Protein AF-A0A3D4P7R8-F1 (afdb_monomer_lite)

Sequence (51 aa):
MQLKKHTRQAFTLIELLVVIAIIAILVALLLPAVQQAREAARRSSCKNNLK

pLDDT: mean 76.02, std 14.25, range [46.81, 95.81]

Secondary structure (DSSP, 8-state):
------------HHHHHHHHHHHHHHHHHHHHHHHHHHHHHHHHHHHTT--

Structure (mmCIF, N/CA/C/O backbone):
data_AF-A0A3D4P7R8-F1
#
_entry.id   AF-A0A3D4P7R8-F1
#
loop_
_atom_site.group_PDB
_atom_site.id
_atom_site.type_symbol
_atom_site.label_atom_id
_atom_site.label_alt_id
_atom_site.l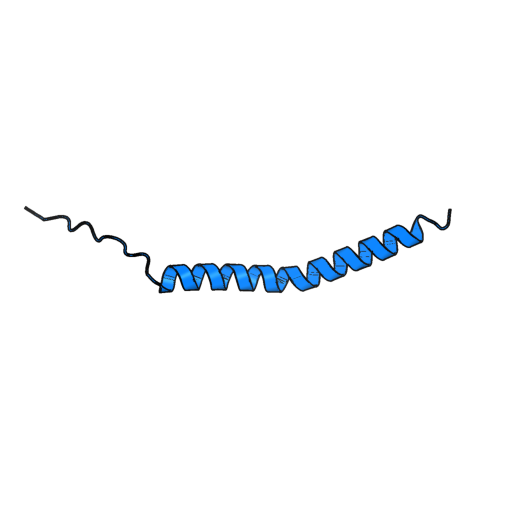abel_comp_id
_atom_site.label_asym_id
_atom_site.label_entity_id
_atom_site.label_seq_id
_atom_site.pdbx_PDB_ins_code
_atom_site.Cartn_x
_atom_site.Cartn_y
_atom_site.Cartn_z
_atom_site.occupancy
_atom_site.B_iso_or_equiv
_atom_site.auth_seq_id
_atom_site.auth_comp_id
_atom_site.auth_asym_id
_atom_site.auth_atom_id
_atom_site.pdbx_PDB_model_num
ATOM 1 N N . MET A 1 1 ? -44.167 -3.804 16.305 1.00 46.81 1 MET A N 1
ATOM 2 C CA . MET A 1 1 ? -43.669 -2.623 15.566 1.00 46.81 1 MET A CA 1
ATOM 3 C C . MET A 1 1 ? -42.156 -2.552 15.763 1.00 46.81 1 MET A C 1
ATOM 5 O O . MET A 1 1 ? -41.695 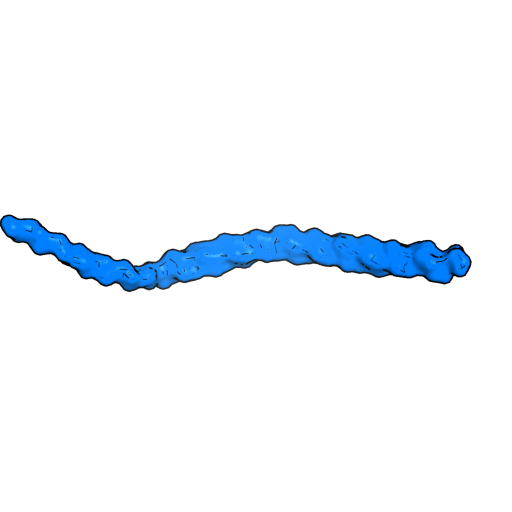-2.022 16.763 1.00 46.81 1 MET A O 1
ATOM 9 N N . GLN A 1 2 ? -41.384 -3.222 14.900 1.00 47.88 2 GLN A N 1
ATOM 10 C CA . GLN A 1 2 ? -39.922 -3.264 15.020 1.00 47.88 2 GLN A CA 1
ATOM 11 C C . GLN A 1 2 ? -39.333 -1.990 14.408 1.00 47.88 2 GLN A C 1
ATOM 13 O O . GLN A 1 2 ? -39.350 -1.819 13.189 1.00 47.88 2 GLN A O 1
ATOM 18 N N . LEU A 1 3 ? -38.844 -1.079 15.253 1.00 58.78 3 LEU A N 1
ATOM 19 C CA . LEU A 1 3 ? -38.097 0.092 14.804 1.00 58.78 3 LEU A CA 1
ATOM 20 C C . LEU A 1 3 ? -36.768 -0.380 14.212 1.00 58.78 3 LEU A C 1
ATOM 22 O O . LEU A 1 3 ? -35.817 -0.697 14.926 1.00 58.78 3 LEU A O 1
ATOM 26 N N . LYS A 1 4 ? -36.720 -0.411 12.882 1.00 59.62 4 LYS A N 1
ATOM 27 C CA . LYS A 1 4 ? -35.513 -0.565 12.078 1.00 59.62 4 LYS A CA 1
ATOM 28 C C . LYS A 1 4 ? -34.608 0.632 12.383 1.00 59.62 4 LYS A C 1
ATOM 30 O O . LYS A 1 4 ? -34.742 1.694 11.781 1.00 59.62 4 LYS A O 1
ATOM 35 N N . LYS A 1 5 ? -33.742 0.497 13.393 1.00 60.12 5 LYS A N 1
ATOM 36 C CA . LYS A 1 5 ? -32.697 1.480 13.685 1.00 60.12 5 LYS A CA 1
ATOM 37 C C . LYS A 1 5 ? -31.834 1.561 12.434 1.00 60.12 5 LYS A C 1
ATOM 39 O O . LYS A 1 5 ? -31.101 0.626 12.133 1.00 60.12 5 LYS A O 1
ATOM 44 N N . HIS A 1 6 ? -31.953 2.663 11.699 1.00 60.72 6 HIS A N 1
ATOM 45 C CA . HIS A 1 6 ? -30.941 3.067 10.737 1.00 60.72 6 HIS A CA 1
ATOM 46 C C . HIS A 1 6 ? -29.647 3.237 11.528 1.00 60.72 6 HIS A C 1
ATOM 48 O O . HIS A 1 6 ? -29.389 4.290 12.112 1.00 60.72 6 HIS A O 1
ATOM 54 N N . THR A 1 7 ? -28.861 2.166 11.599 1.00 62.81 7 THR A N 1
ATOM 55 C CA . THR A 1 7 ? -27.450 2.227 11.936 1.00 62.81 7 THR A CA 1
ATOM 56 C C . THR A 1 7 ? -26.851 3.162 10.907 1.00 62.81 7 THR A C 1
ATOM 58 O O . THR A 1 7 ? -26.608 2.774 9.765 1.00 62.81 7 THR A O 1
ATOM 61 N N . ARG A 1 8 ? -26.707 4.435 11.283 1.00 61.94 8 ARG A N 1
ATOM 62 C CA . ARG A 1 8 ? -25.766 5.341 10.641 1.00 61.94 8 ARG A CA 1
ATOM 63 C C . ARG A 1 8 ? -24.460 4.557 10.642 1.00 61.94 8 ARG A C 1
ATOM 65 O O . ARG A 1 8 ? -23.875 4.364 11.705 1.00 61.94 8 ARG A O 1
ATOM 72 N N . GLN A 1 9 ? -24.094 4.003 9.490 1.00 62.81 9 GLN A N 1
ATOM 73 C CA . GLN A 1 9 ? -22.790 3.408 9.259 1.00 62.81 9 GLN A CA 1
ATOM 74 C C . GLN A 1 9 ? -21.819 4.581 9.333 1.00 62.81 9 GLN A C 1
ATOM 76 O O . GLN A 1 9 ? -21.490 5.203 8.328 1.00 62.81 9 GLN A O 1
ATOM 81 N N . ALA A 1 10 ? -21.476 4.992 10.553 1.00 62.31 10 ALA A N 1
ATOM 82 C CA . ALA A 1 10 ? -20.286 5.777 10.767 1.00 62.31 10 ALA A CA 1
ATOM 83 C C . ALA A 1 10 ? -19.178 4.877 10.238 1.00 62.31 10 ALA A C 1
ATOM 85 O O . ALA A 1 10 ? -18.928 3.821 10.820 1.00 62.31 10 ALA A O 1
ATOM 86 N N . PHE A 1 11 ? -18.653 5.242 9.067 1.00 64.38 11 PHE A N 1
ATOM 87 C CA . PHE A 1 11 ? -17.540 4.570 8.420 1.00 64.38 11 PHE A CA 1
ATOM 88 C C . PHE A 1 11 ? -16.519 4.307 9.514 1.00 64.38 11 PHE A C 1
ATOM 90 O O . PHE A 1 11 ? -16.055 5.249 10.170 1.00 64.38 11 PHE A O 1
ATOM 97 N N . THR A 1 12 ? -16.286 3.036 9.828 1.00 81.50 12 THR A N 1
ATOM 98 C CA . THR A 1 12 ? -15.385 2.752 10.936 1.00 81.50 12 THR A CA 1
ATOM 99 C C . THR A 1 12 ? -14.023 3.285 10.507 1.00 81.50 12 THR A C 1
ATOM 101 O O . THR A 1 12 ? -13.607 3.084 9.367 1.00 81.50 12 THR A O 1
ATOM 104 N N . LEU A 1 13 ? -13.315 4.002 11.384 1.00 86.25 13 LEU A N 1
ATOM 105 C CA . LEU A 1 13 ? -11.929 4.409 11.102 1.00 86.25 13 LEU A CA 1
ATOM 106 C C . LEU A 1 13 ? -11.106 3.200 10.617 1.00 86.25 13 LEU A C 1
ATOM 108 O O . LEU A 1 13 ? -10.239 3.332 9.765 1.00 86.25 13 LEU A O 1
ATOM 112 N N . ILE A 1 14 ? -11.471 2.012 11.104 1.00 88.00 14 ILE A N 1
ATOM 113 C CA . ILE A 1 14 ? -10.976 0.704 10.688 1.00 88.00 14 ILE A CA 1
ATOM 114 C C . ILE A 1 14 ? -11.174 0.449 9.185 1.00 88.00 14 ILE A C 1
ATOM 116 O O . ILE A 1 14 ? -10.204 0.096 8.527 1.00 88.00 14 ILE A O 1
ATOM 120 N N . GLU A 1 15 ? -12.364 0.645 8.611 1.00 87.25 15 GLU A N 1
ATOM 121 C CA . GLU A 1 15 ? -12.585 0.474 7.163 1.00 87.25 15 GLU A CA 1
ATOM 122 C C . GLU A 1 15 ? -11.675 1.386 6.331 1.00 87.25 15 GLU A C 1
ATOM 124 O O . GLU A 1 15 ? -11.055 0.932 5.370 1.00 87.25 15 GLU A O 1
ATOM 129 N N . LEU A 1 16 ? -11.533 2.654 6.731 1.00 90.44 16 LEU A N 1
ATOM 130 C CA . LEU A 1 16 ? -10.643 3.616 6.064 1.00 90.44 16 LEU A CA 1
ATOM 131 C C . LEU A 1 16 ? -9.179 3.157 6.132 1.00 90.44 16 LEU A C 1
ATOM 133 O O . LEU A 1 16 ? -8.468 3.183 5.126 1.00 90.44 16 LEU A O 1
ATOM 137 N N . LEU A 1 17 ? -8.743 2.684 7.301 1.00 93.62 17 LEU A N 1
ATOM 138 C CA . LEU A 1 17 ? -7.395 2.156 7.508 1.00 93.62 17 LEU A CA 1
ATOM 139 C C . LEU A 1 17 ? -7.133 0.889 6.684 1.00 93.62 17 LEU A C 1
ATOM 141 O O . LEU A 1 17 ? -6.060 0.761 6.093 1.00 93.62 17 LEU A O 1
ATOM 145 N N . VAL A 1 18 ? -8.105 -0.023 6.598 1.00 94.12 18 VAL A N 1
ATOM 146 C CA . VAL A 1 18 ? -7.991 -1.260 5.809 1.00 94.12 18 VAL A CA 1
ATOM 147 C C . VAL A 1 18 ? -7.826 -0.945 4.324 1.00 94.12 18 VAL A C 1
ATOM 149 O O . VAL A 1 18 ? -6.954 -1.524 3.675 1.00 94.12 18 VAL A O 1
ATOM 152 N N . VAL A 1 19 ? -8.596 0.002 3.783 1.00 94.69 19 VAL A N 1
ATOM 153 C CA . VAL A 1 19 ? -8.471 0.397 2.370 1.00 94.69 19 VAL A CA 1
ATOM 154 C C . VAL A 1 19 ? -7.083 0.970 2.079 1.00 94.69 19 VAL A C 1
ATOM 156 O O . VAL A 1 19 ? -6.443 0.558 1.110 1.00 94.69 19 VAL A O 1
ATOM 159 N N . ILE A 1 20 ? -6.581 1.870 2.931 1.00 95.81 20 ILE A N 1
ATOM 160 C CA . ILE A 1 20 ? -5.241 2.454 2.763 1.00 95.81 20 ILE A CA 1
ATOM 161 C C . ILE A 1 20 ? -4.161 1.365 2.834 1.00 95.81 20 ILE A C 1
ATOM 163 O O . ILE A 1 20 ? -3.242 1.366 2.013 1.00 95.81 20 ILE A O 1
ATOM 167 N N . ALA A 1 21 ? -4.288 0.405 3.755 1.00 95.69 21 ALA A N 1
ATOM 168 C CA . ALA A 1 21 ? -3.354 -0.711 3.880 1.00 95.69 21 ALA A CA 1
ATOM 169 C C . ALA A 1 21 ? -3.314 -1.581 2.612 1.00 95.69 21 ALA A C 1
ATOM 171 O O . ALA A 1 21 ? -2.231 -1.894 2.117 1.00 95.69 21 ALA A O 1
ATOM 172 N N . ILE A 1 22 ? -4.476 -1.921 2.044 1.00 95.75 22 ILE A N 1
ATOM 173 C CA . ILE A 1 22 ? -4.557 -2.711 0.806 1.00 95.75 22 ILE A CA 1
ATOM 174 C C . ILE A 1 22 ? -3.894 -1.960 -0.357 1.00 95.75 22 ILE A C 1
ATOM 176 O O . ILE A 1 22 ? -3.067 -2.536 -1.064 1.00 95.75 22 ILE A O 1
ATOM 180 N N . ILE A 1 23 ? -4.200 -0.669 -0.533 1.00 95.19 23 ILE A N 1
ATOM 181 C CA . ILE A 1 23 ? -3.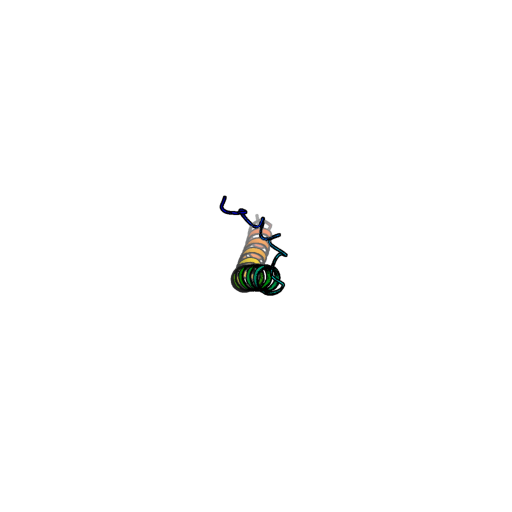605 0.155 -1.599 1.00 95.19 23 ILE A CA 1
ATOM 182 C C . ILE A 1 23 ? -2.078 0.220 -1.448 1.00 95.19 23 ILE A C 1
ATOM 184 O O . ILE A 1 23 ? -1.358 0.042 -2.432 1.00 95.19 23 ILE A O 1
ATOM 188 N N . ALA A 1 24 ? -1.570 0.425 -0.230 1.00 95.38 24 ALA A N 1
ATOM 189 C CA . ALA A 1 24 ? -0.135 0.500 0.033 1.00 95.38 24 ALA A CA 1
ATOM 190 C C . ALA A 1 24 ? 0.596 -0.807 -0.316 1.00 95.38 24 ALA A C 1
ATOM 192 O O . ALA A 1 24 ? 1.660 -0.759 -0.932 1.00 95.38 24 ALA A O 1
ATOM 193 N N . ILE A 1 25 ? 0.013 -1.967 0.012 1.00 94.50 25 ILE A N 1
ATOM 194 C CA . ILE A 1 25 ? 0.576 -3.282 -0.333 1.00 94.50 25 ILE A CA 1
ATOM 195 C C . ILE A 1 25 ? 0.652 -3.454 -1.853 1.00 94.50 25 ILE A C 1
ATOM 197 O O . ILE A 1 25 ? 1.695 -3.841 -2.380 1.00 94.50 25 ILE A O 1
ATOM 201 N N . LEU A 1 26 ? -0.425 -3.124 -2.571 1.00 94.56 26 LEU A N 1
ATOM 202 C CA . LEU A 1 26 ? -0.456 -3.227 -4.032 1.00 94.56 26 LEU A CA 1
ATOM 203 C C . LEU A 1 26 ? 0.601 -2.325 -4.684 1.00 94.56 26 LEU A C 1
ATOM 205 O O . LEU A 1 26 ? 1.338 -2.770 -5.563 1.00 94.56 26 LEU A O 1
ATOM 209 N N . VAL A 1 27 ? 0.731 -1.077 -4.226 1.00 92.12 27 VAL A N 1
ATOM 210 C CA . VAL A 1 27 ? 1.739 -0.136 -4.744 1.00 92.12 27 VAL A CA 1
ATOM 211 C C . VAL A 1 27 ? 3.163 -0.577 -4.395 1.00 92.12 27 VAL A C 1
ATOM 213 O O . VAL A 1 27 ? 4.050 -0.465 -5.241 1.00 92.12 27 VAL A O 1
ATOM 216 N N . ALA A 1 28 ? 3.397 -1.125 -3.200 1.00 91.19 28 ALA A N 1
ATOM 217 C CA . ALA A 1 28 ? 4.711 -1.627 -2.793 1.00 91.19 28 ALA A CA 1
ATOM 218 C C . ALA A 1 28 ? 5.225 -2.744 -3.716 1.00 91.19 28 ALA A C 1
ATOM 220 O O . ALA A 1 28 ? 6.421 -2.799 -4.001 1.00 91.19 28 ALA A O 1
ATOM 221 N N . LEU A 1 29 ? 4.329 -3.585 -4.243 1.00 88.44 29 LEU A N 1
ATOM 222 C CA . LEU A 1 29 ? 4.667 -4.606 -5.241 1.00 88.44 29 LEU A CA 1
ATOM 223 C C . LEU A 1 29 ? 4.901 -4.015 -6.644 1.00 88.44 29 LEU A C 1
ATOM 225 O O . LEU A 1 29 ? 5.672 -4.568 -7.428 1.00 88.44 29 LEU A O 1
ATOM 229 N N . LEU A 1 30 ? 4.274 -2.880 -6.965 1.00 83.56 30 LEU A N 1
ATOM 230 C CA . LEU A 1 30 ? 4.394 -2.211 -8.267 1.00 83.56 30 LEU A CA 1
ATOM 231 C C . LEU A 1 30 ? 5.653 -1.338 -8.387 1.00 83.56 30 LEU A C 1
ATOM 233 O O . LEU A 1 30 ? 6.234 -1.260 -9.469 1.00 83.56 30 LEU A O 1
ATOM 237 N N . LEU A 1 31 ? 6.116 -0.709 -7.303 1.00 80.94 31 LEU A N 1
ATOM 238 C CA . LEU A 1 31 ? 7.341 0.108 -7.284 1.00 80.94 31 LEU A CA 1
ATOM 239 C C . LEU A 1 31 ? 8.585 -0.589 -7.887 1.00 80.94 31 LEU A C 1
ATOM 241 O O . LEU A 1 31 ? 9.228 0.016 -8.753 1.00 80.94 31 LEU A O 1
ATOM 245 N N . PRO A 1 32 ? 8.934 -1.840 -7.520 1.00 78.50 32 PRO A N 1
ATOM 246 C CA . PRO A 1 32 ? 10.063 -2.541 -8.137 1.00 78.50 32 PRO A CA 1
ATOM 247 C C . PRO A 1 32 ? 9.817 -2.887 -9.614 1.00 78.50 32 PRO A C 1
ATOM 249 O O . PRO A 1 32 ? 10.763 -2.944 -10.401 1.00 78.50 32 PRO A O 1
ATOM 252 N N . ALA A 1 33 ? 8.563 -3.091 -10.025 1.00 80.31 33 ALA A N 1
ATOM 253 C CA . ALA A 1 33 ? 8.219 -3.355 -11.422 1.00 80.31 33 ALA A CA 1
ATOM 254 C C . ALA A 1 33 ? 8.368 -2.095 -12.297 1.00 80.31 33 ALA A C 1
ATOM 256 O O . ALA A 1 33 ? 8.878 -2.165 -13.417 1.00 80.31 33 ALA A O 1
ATOM 257 N N . VAL A 1 34 ? 8.004 -0.921 -11.770 1.00 79.25 34 VAL A N 1
ATOM 258 C CA . VAL A 1 34 ? 8.161 0.371 -12.463 1.00 79.25 34 VAL A CA 1
ATOM 259 C C . VAL A 1 34 ? 9.637 0.708 -12.705 1.00 79.25 34 VAL A C 1
ATOM 261 O O . VAL A 1 34 ? 9.984 1.223 -13.769 1.00 79.25 34 VAL A O 1
ATOM 264 N N . GLN A 1 35 ? 10.521 0.383 -11.759 1.00 75.56 35 GLN A N 1
ATOM 265 C CA . GLN A 1 35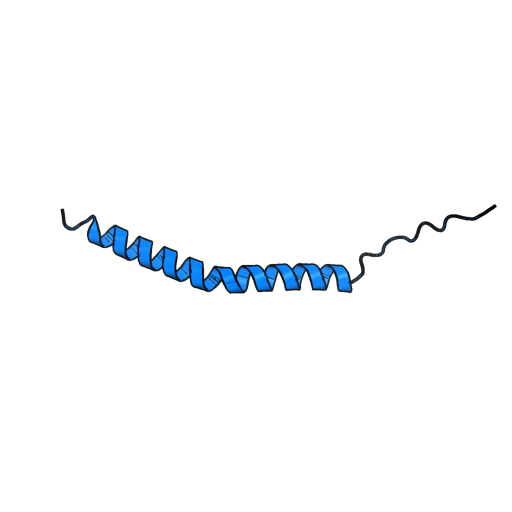 ? 11.971 0.578 -11.901 1.00 75.56 35 GLN A CA 1
ATOM 266 C C . GLN A 1 35 ? 12.535 -0.243 -13.070 1.00 75.56 35 GLN A C 1
ATOM 268 O O . GLN A 1 35 ? 13.202 0.307 -13.949 1.00 75.56 35 GLN A O 1
ATOM 273 N N . GLN A 1 36 ? 12.176 -1.528 -13.138 1.00 76.81 36 GLN A N 1
ATOM 274 C CA . GLN A 1 36 ? 12.592 -2.427 -14.219 1.00 76.81 36 GLN A CA 1
ATOM 275 C C . GLN A 1 36 ? 12.084 -1.955 -15.585 1.00 76.81 36 GLN A C 1
ATOM 277 O O . GLN A 1 36 ? 12.842 -1.936 -16.556 1.00 76.81 36 GLN A O 1
ATOM 282 N N . ALA A 1 37 ? 10.830 -1.503 -15.666 1.00 76.69 37 ALA A N 1
ATOM 283 C CA . ALA A 1 37 ? 10.273 -0.952 -16.899 1.00 76.69 37 ALA A CA 1
ATOM 284 C C . ALA A 1 37 ? 11.008 0.325 -17.346 1.00 76.69 37 ALA A C 1
ATOM 286 O O . ALA A 1 37 ? 11.285 0.504 -18.535 1.00 76.69 37 ALA A O 1
ATOM 287 N N . ARG A 1 38 ? 11.378 1.201 -16.404 1.00 79.75 38 ARG A N 1
ATOM 288 C CA . ARG A 1 38 ? 12.109 2.442 -16.697 1.00 79.75 38 ARG A CA 1
ATOM 289 C C . ARG A 1 38 ? 13.541 2.173 -17.157 1.00 79.75 38 ARG A C 1
ATOM 291 O O . ARG A 1 38 ? 14.012 2.816 -18.096 1.00 79.75 38 ARG A O 1
ATOM 298 N N . GLU A 1 39 ? 14.228 1.218 -16.535 1.00 79.06 39 GLU A N 1
ATOM 299 C CA . GLU A 1 39 ? 15.558 0.780 -16.971 1.00 79.06 39 GLU A CA 1
ATOM 300 C C . GLU A 1 39 ? 15.517 0.095 -18.338 1.00 79.06 39 GLU A C 1
ATOM 302 O O . GLU A 1 39 ? 16.358 0.389 -19.191 1.00 79.06 39 GLU A O 1
ATOM 307 N N . ALA A 1 40 ? 14.512 -0.746 -18.591 1.00 75.69 40 ALA A N 1
ATOM 308 C CA . ALA A 1 40 ? 14.288 -1.351 -19.898 1.00 75.69 40 ALA A CA 1
ATOM 309 C C . ALA A 1 40 ? 14.012 -0.286 -20.971 1.00 75.69 40 ALA A C 1
ATOM 311 O O . ALA A 1 40 ? 14.620 -0.330 -22.036 1.00 75.69 40 ALA A O 1
ATOM 312 N N . ALA A 1 41 ? 13.187 0.726 -20.683 1.00 72.56 41 ALA A N 1
ATOM 313 C CA . ALA A 1 41 ? 12.935 1.839 -21.600 1.00 72.56 41 ALA A CA 1
ATOM 314 C C . ALA A 1 41 ? 14.207 2.653 -21.897 1.00 72.56 41 ALA A C 1
ATOM 316 O O . ALA A 1 41 ? 14.462 3.015 -23.047 1.00 72.56 41 ALA A O 1
ATOM 317 N N . ARG A 1 42 ? 15.049 2.900 -20.884 1.00 73.94 42 ARG A N 1
ATOM 318 C CA . ARG A 1 42 ? 16.322 3.620 -21.055 1.00 73.94 42 ARG A CA 1
ATOM 319 C C . ARG A 1 42 ? 17.323 2.814 -21.892 1.00 73.94 42 ARG A C 1
ATOM 321 O O . ARG A 1 42 ? 17.950 3.379 -22.786 1.00 73.94 42 ARG A O 1
ATOM 328 N N . ARG A 1 43 ? 17.416 1.495 -21.675 1.00 69.50 43 ARG A N 1
ATOM 329 C CA . ARG A 1 43 ? 18.218 0.583 -22.515 1.00 69.50 43 ARG A CA 1
ATOM 330 C C . ARG A 1 43 ? 17.696 0.519 -23.954 1.00 69.50 43 ARG A C 1
ATOM 332 O O . ARG A 1 43 ? 18.490 0.605 -24.888 1.00 69.50 43 ARG A O 1
ATOM 339 N N . SER A 1 44 ? 16.380 0.426 -24.138 1.00 65.50 44 SER A N 1
ATOM 340 C CA . SER A 1 44 ? 15.738 0.420 -25.459 1.00 65.50 44 SER A CA 1
ATOM 341 C C . SER A 1 44 ? 15.955 1.731 -26.223 1.00 65.50 44 SER A C 1
ATOM 343 O O . SER A 1 44 ? 16.201 1.689 -27.425 1.00 65.50 44 SER A O 1
ATOM 345 N N . SER A 1 45 ? 15.943 2.882 -25.539 1.00 64.44 45 SER A N 1
ATOM 346 C CA . SER A 1 45 ? 16.230 4.191 -26.147 1.00 64.44 45 SER A CA 1
ATOM 347 C C . SER A 1 45 ? 17.684 4.306 -26.635 1.00 64.44 45 SER A C 1
ATOM 349 O O . SER A 1 45 ? 17.927 4.716 -27.771 1.00 64.44 45 SER A O 1
ATOM 351 N N . CYS A 1 46 ? 18.665 3.865 -25.834 1.00 64.75 46 CYS A N 1
ATOM 352 C CA . CYS A 1 46 ? 20.076 3.890 -26.243 1.00 64.75 46 CYS A CA 1
ATOM 353 C C . CYS A 1 46 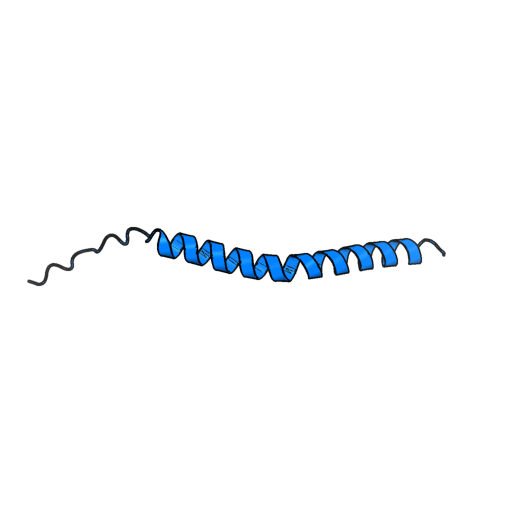? 20.397 2.893 -27.370 1.00 64.75 46 CYS A C 1
ATOM 355 O O . CYS A 1 46 ? 21.181 3.221 -28.255 1.00 64.75 46 CYS A O 1
ATOM 357 N N . LYS A 1 47 ? 19.770 1.707 -27.400 1.00 61.78 47 LYS A N 1
ATOM 358 C CA . LYS A 1 47 ? 19.987 0.727 -28.483 1.00 61.78 47 LYS A CA 1
ATOM 359 C C . LYS A 1 47 ? 19.444 1.200 -29.842 1.00 61.78 47 LYS A C 1
ATOM 361 O O . LYS A 1 47 ? 19.929 0.743 -30.869 1.00 61.78 47 LYS A O 1
ATOM 366 N N . ASN A 1 48 ? 18.476 2.120 -29.864 1.00 58.69 48 ASN A N 1
ATOM 367 C CA . ASN A 1 48 ? 17.867 2.623 -31.103 1.00 58.69 48 ASN A CA 1
ATOM 368 C C . ASN A 1 48 ? 18.601 3.826 -31.732 1.00 58.69 48 ASN A C 1
ATOM 370 O O . ASN A 1 48 ? 18.284 4.184 -32.859 1.00 58.69 48 ASN A O 1
ATOM 374 N N . ASN A 1 49 ? 19.573 4.431 -31.034 1.00 59.69 49 ASN A N 1
ATOM 375 C CA . ASN A 1 49 ? 20.371 5.570 -31.526 1.00 59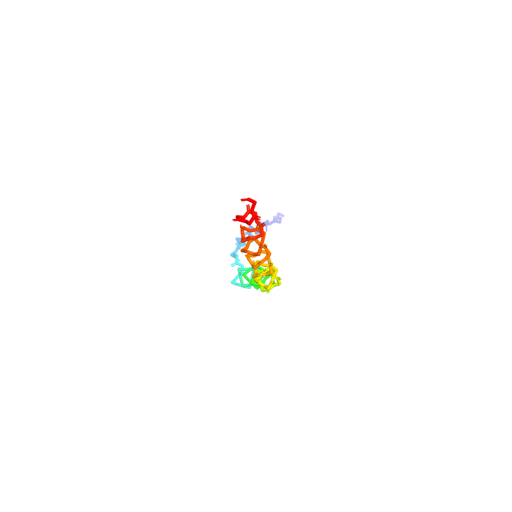.69 49 ASN A CA 1
ATOM 376 C C . ASN A 1 49 ? 21.754 5.162 -32.088 1.00 59.69 49 ASN A C 1
ATOM 378 O O . ASN A 1 49 ? 22.567 6.024 -32.394 1.00 59.69 49 ASN A O 1
ATOM 382 N N . LEU A 1 50 ? 22.032 3.858 -32.213 1.00 60.72 50 LEU A N 1
ATOM 383 C CA . LEU A 1 50 ? 23.242 3.300 -32.845 1.00 60.72 50 LEU A CA 1
ATOM 384 C C . LEU A 1 50 ? 22.945 2.736 -34.250 1.00 60.72 50 LEU A C 1
ATOM 386 O O . LEU A 1 50 ? 23.545 1.744 -34.666 1.00 60.72 50 LEU A O 1
ATOM 390 N N . LYS A 1 51 ? 21.969 3.328 -34.942 1.00 56.75 51 LYS A N 1
ATOM 391 C CA . LYS A 1 51 ? 21.703 3.102 -36.365 1.00 56.75 51 LYS A CA 1
ATOM 392 C C . LYS A 1 51 ? 22.312 4.225 -37.184 1.00 56.75 51 LYS A C 1
ATOM 394 O O . LYS A 1 51 ? 22.243 5.375 -36.700 1.00 56.75 51 LYS A O 1
#

Radius of gyration: 23.78 Å; chains: 1; bounding box: 67×10×52 Å

Foldseek 3Di:
DDPPPPPPCPPPVVNVVVVVVVVVVVVVVCVVVVVVVVVVVVVVVVVVVPD